Protein AF-S2JIF3-F1 (afdb_monomer_lite)

Radius of gyration: 19.5 Å; chains: 1; bounding box: 26×42×69 Å

Structure (mmCIF, N/CA/C/O backbone):
data_AF-S2JIF3-F1
#
_entry.id   AF-S2JIF3-F1
#
loop_
_atom_site.group_PDB
_atom_site.id
_atom_site.type_symbol
_atom_site.label_atom_id
_atom_site.label_alt_id
_atom_site.label_comp_id
_atom_site.label_asym_id
_atom_site.label_entity_id
_atom_site.label_seq_id
_atom_site.pdbx_PDB_ins_code
_atom_site.Cartn_x
_atom_site.Cartn_y
_atom_site.Cartn_z
_atom_site.occupancy
_atom_site.B_iso_or_equiv
_atom_site.auth_seq_id
_atom_site.auth_comp_id
_atom_site.auth_asym_id
_atom_site.auth_atom_id
_atom_site.pdbx_PDB_model_num
ATOM 1 N N . MET A 1 1 ? -4.558 -34.112 -26.379 1.00 35.72 1 MET A N 1
ATOM 2 C CA . MET A 1 1 ? -5.214 -32.944 -25.751 1.00 35.72 1 MET A CA 1
ATOM 3 C C . MET A 1 1 ? -5.406 -33.250 -24.276 1.00 35.72 1 MET A C 1
ATOM 5 O O . MET A 1 1 ? -6.408 -33.845 -23.903 1.00 35.72 1 MET A O 1
ATOM 9 N N . THR A 1 2 ? -4.415 -32.933 -23.451 1.00 39.28 2 THR A N 1
ATOM 10 C CA . THR A 1 2 ? -4.483 -33.151 -22.001 1.00 39.28 2 THR A CA 1
ATOM 11 C C . THR A 1 2 ? -5.007 -31.866 -21.378 1.00 39.28 2 THR A C 1
ATOM 13 O O . THR A 1 2 ? -4.444 -30.796 -21.594 1.00 39.28 2 THR A O 1
ATOM 16 N N . LYS A 1 3 ? -6.154 -31.954 -20.703 1.00 48.09 3 LYS A N 1
ATOM 17 C CA . LYS A 1 3 ? -6.777 -30.824 -20.015 1.00 48.09 3 LYS A CA 1
ATOM 18 C C . LYS A 1 3 ? -5.953 -30.534 -18.763 1.00 48.09 3 LYS A C 1
ATOM 20 O O . LYS A 1 3 ? -6.028 -31.295 -17.804 1.00 48.09 3 LYS A O 1
ATOM 25 N N . GLU A 1 4 ? -5.162 -29.467 -18.795 1.00 48.00 4 GLU A N 1
ATOM 26 C CA . GLU A 1 4 ? -4.544 -28.898 -17.596 1.00 48.00 4 GLU A CA 1
ATOM 27 C C . GLU A 1 4 ? -5.673 -28.491 -16.641 1.00 48.00 4 GLU A C 1
ATOM 29 O O . GLU A 1 4 ? -6.499 -27.626 -16.952 1.00 48.00 4 GLU A O 1
ATOM 34 N N . ALA A 1 5 ? -5.762 -29.182 -15.506 1.00 51.06 5 ALA A N 1
ATOM 35 C CA . ALA A 1 5 ? -6.684 -28.837 -14.442 1.00 51.06 5 ALA A CA 1
ATOM 36 C C . ALA A 1 5 ? -6.287 -27.461 -13.901 1.00 51.06 5 ALA A C 1
ATOM 38 O O . ALA A 1 5 ? -5.195 -27.280 -13.362 1.00 51.06 5 ALA A O 1
ATOM 39 N N . LYS A 1 6 ? -7.175 -26.481 -14.068 1.00 52.66 6 LYS A N 1
ATOM 40 C CA . LYS A 1 6 ? -7.036 -25.157 -13.472 1.00 52.66 6 LYS A CA 1
ATOM 41 C C . LYS A 1 6 ? -7.070 -25.321 -11.951 1.00 52.66 6 LYS A C 1
ATOM 43 O O . LYS A 1 6 ? -8.127 -25.506 -11.362 1.00 52.66 6 LYS A O 1
ATOM 48 N N . LEU A 1 7 ? -5.892 -25.327 -11.336 1.00 49.28 7 LEU A N 1
ATOM 49 C CA . LEU A 1 7 ? -5.734 -25.246 -9.891 1.00 49.28 7 LEU A CA 1
ATOM 50 C C . LEU A 1 7 ? -6.163 -23.839 -9.463 1.00 49.28 7 LEU A C 1
ATOM 52 O O . LEU A 1 7 ? -5.440 -22.872 -9.694 1.00 49.28 7 LEU A O 1
ATOM 56 N N . ASP A 1 8 ? -7.341 -23.724 -8.852 1.00 56.34 8 ASP A N 1
ATOM 57 C CA . ASP A 1 8 ? -7.885 -22.484 -8.275 1.00 56.34 8 ASP A CA 1
ATOM 58 C C . ASP A 1 8 ? -7.165 -22.091 -6.961 1.00 56.34 8 ASP A C 1
ATOM 60 O O . ASP A 1 8 ? -7.781 -21.716 -5.966 1.00 56.34 8 ASP A O 1
ATOM 64 N N . GLY A 1 9 ? -5.835 -22.197 -6.934 1.00 62.31 9 GLY A N 1
ATOM 65 C CA . GLY A 1 9 ? -5.001 -21.872 -5.782 1.00 62.31 9 GLY A CA 1
ATOM 66 C C . GLY A 1 9 ? -3.648 -21.299 -6.195 1.00 62.31 9 GLY A C 1
ATOM 67 O O . GLY A 1 9 ? -3.083 -21.679 -7.219 1.00 62.31 9 GLY A O 1
ATOM 68 N N . LEU A 1 10 ? -3.120 -20.381 -5.378 1.00 55.75 10 LEU A N 1
ATOM 69 C CA . LEU A 1 10 ? -1.759 -19.860 -5.524 1.00 55.75 10 LEU A CA 1
ATOM 70 C C . LEU A 1 10 ? -0.757 -21.014 -5.359 1.00 55.75 10 LEU A C 1
ATOM 72 O O . LEU A 1 10 ? -0.619 -21.588 -4.281 1.00 55.75 10 LEU A O 1
ATOM 76 N N . SER A 1 11 ? -0.050 -21.353 -6.434 1.00 56.84 11 SER A N 1
ATOM 77 C CA . SER A 1 11 ? 1.053 -22.314 -6.432 1.00 56.84 11 SER A CA 1
ATOM 78 C C . SER A 1 11 ? 2.146 -21.875 -5.454 1.00 56.84 11 SER A C 1
ATOM 80 O O . SER A 1 11 ? 2.441 -20.689 -5.350 1.00 56.84 11 SER A O 1
ATOM 82 N N . MET A 1 12 ? 2.818 -22.814 -4.781 1.00 45.34 12 MET A N 1
ATOM 83 C CA . MET A 1 12 ? 3.924 -22.535 -3.845 1.00 45.34 12 MET A CA 1
ATOM 84 C C . MET A 1 12 ? 5.034 -21.657 -4.470 1.00 45.34 12 MET A C 1
ATOM 86 O O . MET A 1 12 ? 5.644 -20.840 -3.785 1.00 45.34 12 MET A O 1
ATOM 90 N N . LYS A 1 13 ? 5.236 -21.741 -5.796 1.00 49.78 13 LYS A N 1
ATOM 91 C CA . LYS A 1 13 ? 6.138 -20.852 -6.557 1.00 49.78 13 LYS A CA 1
ATOM 92 C C . LYS A 1 13 ? 5.657 -19.394 -6.603 1.00 49.78 13 LYS A C 1
ATOM 94 O O . LYS A 1 13 ? 6.472 -18.482 -6.690 1.00 49.78 13 LYS A O 1
ATOM 99 N N . GLN A 1 14 ? 4.347 -19.167 -6.533 1.00 52.88 14 GLN A N 1
ATOM 100 C CA . GLN A 1 14 ? 3.750 -17.836 -6.432 1.00 52.88 14 GLN A CA 1
ATOM 101 C C . GLN A 1 14 ? 3.875 -17.251 -5.014 1.00 52.88 14 GLN A C 1
ATOM 103 O O . GLN A 1 14 ? 3.926 -16.035 -4.859 1.00 52.88 14 GLN A O 1
ATOM 108 N N . VAL A 1 15 ? 3.973 -18.104 -3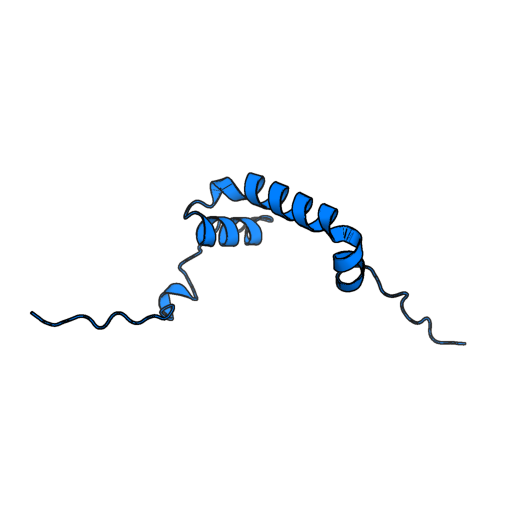.988 1.00 50.91 15 VAL A N 1
ATOM 109 C CA . VAL A 1 15 ? 3.997 -17.692 -2.574 1.00 50.91 15 VAL A CA 1
ATOM 110 C C . VAL A 1 15 ? 5.362 -17.137 -2.138 1.00 50.91 15 VAL A C 1
ATOM 112 O O . VAL A 1 15 ? 5.402 -16.281 -1.263 1.00 50.91 15 VAL A O 1
ATOM 115 N N . VAL A 1 16 ? 6.476 -17.559 -2.758 1.00 48.84 16 VAL A N 1
ATOM 116 C CA . VAL A 1 16 ? 7.839 -17.228 -2.268 1.00 48.84 16 VAL A CA 1
ATOM 117 C C . VAL A 1 16 ? 8.734 -16.517 -3.301 1.00 48.84 16 VAL A C 1
ATOM 119 O O . VAL A 1 16 ? 9.944 -16.437 -3.131 1.00 48.84 16 VAL A O 1
ATOM 122 N N . GLY A 1 17 ? 8.168 -15.964 -4.378 1.00 56.00 17 GLY A N 1
ATOM 123 C CA . GLY A 1 17 ? 8.981 -15.247 -5.378 1.00 56.00 17 GLY A CA 1
ATOM 124 C C . GLY A 1 17 ? 8.235 -14.441 -6.441 1.00 56.00 17 GLY A C 1
ATOM 125 O O . GLY A 1 17 ? 8.875 -13.853 -7.307 1.00 56.00 17 GLY A O 1
ATOM 126 N N . HIS A 1 18 ? 6.898 -14.400 -6.415 1.00 60.94 18 HIS A N 1
ATOM 127 C CA . HIS A 1 18 ? 6.122 -13.706 -7.453 1.00 60.94 18 HIS A CA 1
ATOM 128 C C . HIS A 1 18 ? 6.153 -12.188 -7.302 1.00 60.94 18 HIS A C 1
ATOM 130 O O . HIS A 1 18 ? 6.182 -11.444 -8.279 1.00 60.94 18 HIS A O 1
ATOM 136 N N . PHE A 1 19 ? 6.183 -11.734 -6.053 1.00 61.69 19 PHE A N 1
ATOM 137 C CA . PHE A 1 19 ? 6.341 -10.337 -5.722 1.00 61.69 19 PHE A CA 1
ATOM 138 C C . PHE A 1 19 ? 7.781 -10.165 -5.267 1.00 61.69 19 PHE A C 1
ATOM 140 O O . PHE A 1 19 ? 8.096 -10.391 -4.105 1.00 61.69 19 PHE A O 1
ATOM 147 N N . ASN A 1 20 ? 8.659 -9.824 -6.208 1.00 71.12 20 ASN A N 1
ATOM 148 C CA . ASN A 1 20 ? 10.027 -9.400 -5.926 1.00 71.12 20 ASN A CA 1
ATOM 149 C C . ASN A 1 20 ? 10.074 -7.861 -5.975 1.00 71.12 20 ASN A C 1
ATOM 151 O O . ASN A 1 20 ? 10.565 -7.299 -6.960 1.00 71.12 20 ASN A O 1
ATOM 155 N N . PRO A 1 21 ? 9.445 -7.152 -5.010 1.00 76.50 21 PRO A N 1
ATOM 156 C CA . PRO A 1 21 ? 9.528 -5.702 -4.979 1.00 76.50 21 PRO A CA 1
ATOM 157 C C . PRO A 1 21 ? 10.979 -5.285 -4.753 1.00 76.50 21 PRO A C 1
ATOM 159 O O . PRO A 1 21 ? 11.764 -6.020 -4.153 1.00 76.50 21 PRO A O 1
ATOM 162 N N . LEU A 1 22 ? 11.319 -4.067 -5.166 1.00 82.75 22 LEU A N 1
ATOM 163 C CA . LEU A 1 22 ? 12.594 -3.478 -4.765 1.00 82.75 22 LEU A CA 1
ATOM 164 C C . LEU A 1 22 ? 12.734 -3.526 -3.226 1.00 82.75 22 LEU A C 1
ATOM 166 O O . LEU A 1 22 ? 11.776 -3.160 -2.532 1.00 82.75 22 LEU A O 1
ATOM 170 N N . PRO A 1 23 ? 13.888 -3.973 -2.689 1.00 83.62 23 PRO A N 1
ATOM 171 C CA . PRO A 1 23 ? 14.122 -4.119 -1.253 1.00 83.62 23 PRO A CA 1
ATOM 172 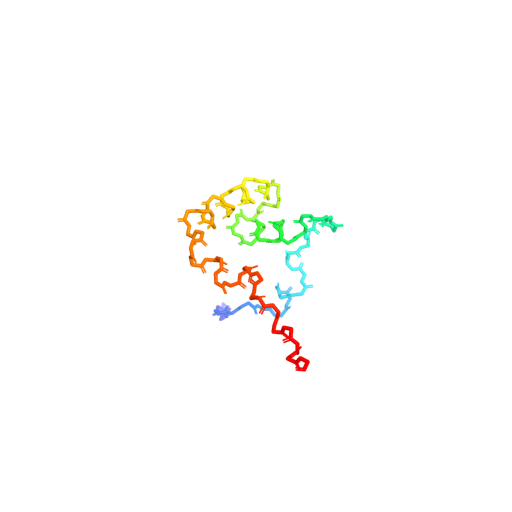C C . PRO A 1 23 ? 14.419 -2.754 -0.612 1.00 83.62 23 PRO A C 1
ATOM 174 O O . PRO A 1 23 ? 15.507 -2.507 -0.102 1.00 83.62 23 PRO A O 1
ATOM 177 N N . ASP A 1 24 ? 13.453 -1.843 -0.688 1.00 90.06 24 ASP A N 1
ATOM 178 C CA . ASP A 1 24 ? 13.498 -0.518 -0.078 1.00 90.06 24 ASP A CA 1
ATOM 179 C C . ASP A 1 24 ? 12.484 -0.393 1.068 1.00 90.06 24 ASP A C 1
ATOM 181 O O . ASP A 1 24 ? 11.697 -1.298 1.347 1.00 90.06 24 ASP A O 1
ATOM 185 N N . GLU A 1 25 ? 12.457 0.764 1.726 1.00 90.69 25 GLU A N 1
ATOM 186 C CA . GLU A 1 25 ? 11.519 1.060 2.821 1.00 90.69 25 GLU A CA 1
ATOM 187 C C . GLU A 1 25 ? 10.037 1.053 2.392 1.00 90.69 25 GLU A C 1
ATOM 189 O O . GLU A 1 25 ? 9.134 1.152 3.222 1.00 90.69 25 GLU A O 1
ATOM 194 N N . ASN A 1 26 ? 9.752 0.948 1.090 1.00 93.06 26 ASN A N 1
ATOM 195 C CA . ASN A 1 26 ? 8.405 0.851 0.542 1.00 93.06 26 ASN A CA 1
ATOM 196 C C . ASN A 1 26 ? 8.080 -0.561 0.030 1.00 93.06 26 ASN A C 1
ATOM 198 O O . ASN A 1 26 ? 7.025 -0.729 -0.591 1.00 93.06 26 ASN A O 1
ATOM 202 N N . CYS A 1 27 ? 8.921 -1.568 0.297 1.00 90.50 27 CYS A N 1
ATOM 203 C CA . CYS A 1 27 ? 8.786 -2.931 -0.223 1.00 90.50 27 CYS A CA 1
ATOM 204 C C . CYS A 1 27 ? 7.393 -3.536 0.026 1.00 90.50 27 CYS A C 1
ATOM 206 O O . CYS A 1 27 ? 6.830 -4.151 -0.876 1.00 90.50 27 CYS A O 1
ATOM 208 N N . GLY A 1 28 ? 6.773 -3.270 1.181 1.00 90.00 28 GLY A N 1
ATOM 209 C CA . GLY A 1 28 ? 5.407 -3.712 1.483 1.00 90.00 28 GLY A CA 1
ATOM 210 C C . GLY A 1 28 ? 4.349 -3.098 0.556 1.00 90.00 28 GLY A C 1
ATOM 211 O O . GLY A 1 28 ? 3.515 -3.811 -0.001 1.00 90.00 28 GLY A O 1
ATOM 212 N N . PHE A 1 29 ? 4.409 -1.784 0.311 1.00 94.00 29 PHE A N 1
ATOM 213 C CA . PHE A 1 29 ? 3.502 -1.120 -0.636 1.00 94.00 29 PHE A CA 1
ATOM 214 C C . PHE A 1 29 ? 3.805 -1.494 -2.087 1.00 94.00 29 PHE A C 1
ATOM 216 O O . PHE A 1 29 ? 2.886 -1.553 -2.900 1.00 94.00 29 PHE A O 1
ATOM 223 N N . ARG A 1 30 ? 5.069 -1.760 -2.427 1.00 92.06 30 ARG A N 1
ATOM 224 C CA . ARG A 1 30 ? 5.470 -2.252 -3.751 1.00 92.06 30 ARG A CA 1
ATOM 225 C C . ARG A 1 30 ? 4.945 -3.655 -4.012 1.00 92.06 30 ARG A C 1
ATOM 227 O O . ARG A 1 30 ? 4.380 -3.874 -5.077 1.00 92.06 30 ARG A O 1
ATOM 234 N N . ALA A 1 31 ? 5.067 -4.563 -3.044 1.00 91.12 31 ALA A N 1
ATOM 235 C CA . ALA A 1 31 ? 4.505 -5.907 -3.128 1.00 91.12 31 ALA A CA 1
ATOM 236 C C . ALA A 1 31 ? 2.988 -5.8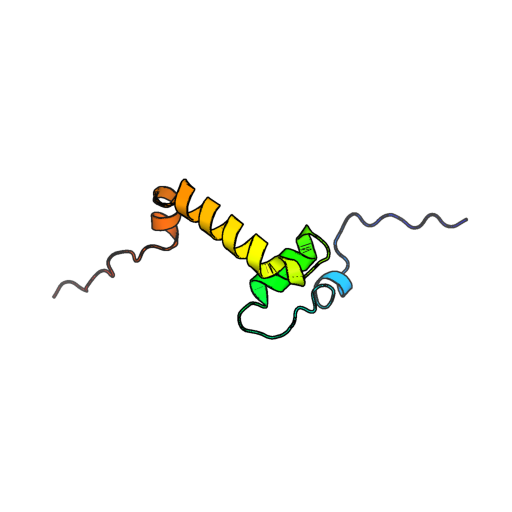44 -3.308 1.00 91.12 31 ALA A C 1
ATOM 238 O O . ALA A 1 31 ? 2.446 -6.466 -4.216 1.00 91.12 31 ALA A O 1
ATOM 239 N N . LEU A 1 32 ? 2.310 -5.021 -2.503 1.00 90.88 32 LEU A N 1
ATOM 240 C CA . LEU A 1 32 ? 0.865 -4.848 -2.600 1.00 90.88 32 LEU A CA 1
ATOM 241 C C . LEU A 1 32 ? 0.440 -4.231 -3.942 1.00 90.88 32 LEU A C 1
ATOM 243 O O . LEU A 1 32 ? -0.532 -4.673 -4.543 1.00 90.88 32 LEU A O 1
ATOM 247 N N . SER A 1 33 ? 1.180 -3.240 -4.439 1.00 92.06 33 SER A N 1
ATOM 248 C CA . SER A 1 33 ? 0.927 -2.627 -5.746 1.00 92.06 33 SER A CA 1
ATOM 249 C C . SER A 1 33 ? 1.107 -3.637 -6.874 1.00 92.06 33 SER A C 1
ATOM 251 O O . SER A 1 33 ? 0.239 -3.773 -7.728 1.00 92.06 33 SER A O 1
ATOM 253 N N . LEU A 1 34 ? 2.186 -4.417 -6.835 1.00 89.38 34 LEU A N 1
ATOM 254 C CA . LEU A 1 34 ? 2.438 -5.484 -7.795 1.00 89.38 34 LEU A CA 1
ATOM 255 C C . LEU A 1 34 ? 1.343 -6.566 -7.743 1.00 89.38 34 LEU A C 1
ATOM 257 O O . LEU A 1 34 ? 0.921 -7.041 -8.790 1.00 89.38 34 LEU A O 1
ATOM 261 N N . ALA A 1 35 ? 0.825 -6.900 -6.558 1.00 87.06 35 ALA A N 1
ATOM 262 C CA . ALA A 1 35 ? -0.252 -7.877 -6.384 1.00 87.06 35 ALA A CA 1
ATOM 263 C C . ALA A 1 35 ? -1.614 -7.407 -6.904 1.00 87.06 35 ALA A C 1
ATOM 265 O O . ALA A 1 35 ? -2.367 -8.209 -7.448 1.00 87.06 35 ALA A O 1
ATOM 266 N N . ILE A 1 36 ? -1.938 -6.122 -6.743 1.00 87.69 36 ILE A N 1
ATOM 267 C CA . ILE A 1 36 ? -3.240 -5.575 -7.145 1.00 87.69 36 ILE A CA 1
ATOM 268 C C . ILE A 1 36 ? -3.238 -5.156 -8.617 1.00 87.69 36 ILE A C 1
ATOM 270 O O . ILE A 1 36 ? -4.226 -5.366 -9.315 1.00 87.69 36 ILE A O 1
ATOM 274 N N . THR A 1 37 ? -2.161 -4.520 -9.081 1.00 87.56 37 THR A N 1
ATOM 275 C CA . THR A 1 37 ? -2.131 -3.846 -10.388 1.00 87.56 37 THR A CA 1
ATOM 276 C C . THR A 1 37 ? -1.098 -4.413 -11.352 1.00 87.56 37 THR A C 1
ATOM 278 O O . THR A 1 37 ? -1.048 -3.982 -12.501 1.00 87.56 37 THR A O 1
ATOM 281 N N . GLY A 1 38 ? -0.251 -5.349 -10.915 1.00 87.81 38 GLY A N 1
ATOM 282 C CA . GLY A 1 38 ? 0.871 -5.832 -11.722 1.00 87.81 38 GLY A CA 1
ATOM 283 C C . GLY A 1 38 ? 1.988 -4.799 -11.900 1.00 87.81 38 GLY A C 1
ATOM 284 O O . GLY A 1 38 ? 2.934 -5.058 -12.638 1.00 87.81 38 GLY A O 1
ATOM 285 N N . ASN A 1 39 ? 1.922 -3.642 -11.226 1.00 89.31 39 ASN A N 1
ATOM 286 C CA . ASN A 1 39 ? 2.921 -2.585 -11.348 1.00 89.31 39 ASN A CA 1
ATOM 287 C C . ASN A 1 39 ? 3.365 -2.058 -9.974 1.00 89.31 39 ASN A C 1
ATOM 289 O O . ASN A 1 39 ? 2.629 -1.345 -9.288 1.00 89.31 39 ASN A O 1
ATOM 293 N N . GLN A 1 40 ? 4.611 -2.354 -9.590 1.00 92.62 40 GLN A N 1
ATOM 294 C CA . GLN A 1 40 ? 5.196 -1.891 -8.326 1.00 92.62 40 GLN A CA 1
ATOM 295 C C . GLN A 1 40 ? 5.484 -0.379 -8.274 1.00 92.62 40 GLN A C 1
ATOM 297 O O . GLN A 1 40 ? 5.650 0.170 -7.187 1.00 92.62 40 GLN A O 1
ATOM 302 N N . GLU A 1 41 ? 5.538 0.321 -9.410 1.00 93.69 41 GLU A N 1
ATOM 303 C CA . GLU A 1 41 ? 5.787 1.770 -9.471 1.00 93.69 41 GLU A CA 1
ATOM 304 C C . GLU A 1 41 ? 4.596 2.584 -8.952 1.00 93.69 41 GLU A C 1
ATOM 306 O O . GLU A 1 41 ? 4.757 3.704 -8.465 1.00 93.69 41 GLU A O 1
ATOM 311 N N . GLN A 1 42 ? 3.399 1.993 -8.951 1.00 94.75 42 GLN A N 1
ATOM 312 C CA . GLN A 1 42 ? 2.188 2.622 -8.422 1.00 94.75 42 GLN A CA 1
ATOM 313 C C . GLN A 1 42 ? 2.129 2.641 -6.882 1.00 94.75 42 GLN A C 1
ATOM 315 O O . GLN A 1 42 ? 1.172 3.173 -6.310 1.00 94.75 42 GLN A O 1
ATOM 320 N N . HIS A 1 43 ? 3.167 2.151 -6.190 1.00 94.56 43 HIS A N 1
ATOM 321 C CA . HIS A 1 43 ? 3.217 2.071 -4.727 1.00 94.56 43 HIS A CA 1
ATOM 322 C C . HIS A 1 43 ? 2.950 3.414 -4.021 1.00 94.56 43 HIS A C 1
ATOM 324 O O . HIS A 1 43 ? 2.321 3.428 -2.964 1.00 94.56 43 HIS A O 1
ATOM 330 N N . LYS A 1 44 ? 3.375 4.553 -4.595 1.00 96.25 44 LYS A N 1
ATOM 331 C CA . LYS A 1 44 ? 3.132 5.891 -4.017 1.00 96.25 44 LYS A CA 1
ATOM 332 C C . LYS A 1 44 ? 1.650 6.258 -4.033 1.00 96.25 44 LYS A C 1
ATOM 334 O O . LYS A 1 44 ? 1.115 6.708 -3.021 1.00 96.25 44 LYS A O 1
ATOM 339 N N . LEU A 1 45 ? 0.984 6.032 -5.167 1.00 95.94 45 LEU A N 1
ATOM 340 C CA . LEU A 1 45 ? -0.450 6.278 -5.315 1.00 95.94 45 LEU A CA 1
ATOM 341 C C . LEU A 1 45 ? -1.250 5.348 -4.401 1.00 95.94 45 LEU A C 1
ATOM 343 O O . LEU A 1 45 ? -2.174 5.793 -3.721 1.00 95.94 45 LEU A O 1
ATOM 347 N N . LEU A 1 46 ? -0.866 4.071 -4.349 1.00 95.62 46 LEU A N 1
ATOM 348 C CA . LEU A 1 46 ? -1.484 3.096 -3.460 1.00 95.62 46 LEU A CA 1
ATOM 349 C C . LEU A 1 46 ? -1.347 3.513 -1.991 1.00 95.62 46 LEU A C 1
ATOM 351 O O . LEU A 1 46 ? -2.350 3.567 -1.284 1.00 95.62 46 LEU A O 1
ATOM 355 N N . LYS A 1 47 ? -0.139 3.884 -1.549 1.00 95.44 47 LYS A N 1
ATOM 356 C CA . LYS A 1 47 ? 0.127 4.382 -0.191 1.00 95.44 47 LYS A CA 1
ATOM 357 C C . LYS A 1 47 ? -0.766 5.575 0.154 1.00 95.44 47 LYS A C 1
ATOM 359 O O . LYS A 1 47 ? -1.406 5.568 1.202 1.00 95.44 47 LYS A O 1
ATOM 364 N N . ALA A 1 48 ? -0.873 6.559 -0.742 1.00 96.56 48 ALA A N 1
ATOM 365 C CA . ALA A 1 48 ? -1.733 7.724 -0.539 1.00 96.56 48 ALA A CA 1
ATOM 366 C C . ALA A 1 48 ? -3.216 7.337 -0.382 1.00 96.56 48 ALA A C 1
ATOM 368 O O . ALA A 1 48 ? -3.887 7.812 0.535 1.00 96.56 48 ALA A O 1
ATOM 369 N N . LYS A 1 49 ? -3.724 6.430 -1.228 1.00 95.88 49 LYS A N 1
ATOM 370 C CA . LYS A 1 49 ? -5.112 5.945 -1.145 1.00 95.88 49 LYS A CA 1
ATOM 371 C C . LYS A 1 49 ? -5.383 5.153 0.133 1.00 95.88 49 LYS A C 1
ATOM 373 O O . LYS A 1 49 ? -6.428 5.349 0.748 1.00 95.88 49 LYS A O 1
ATOM 378 N N . VAL A 1 50 ? -4.449 4.294 0.547 1.00 93.44 50 VAL A N 1
ATOM 379 C CA . VAL A 1 50 ? -4.550 3.535 1.801 1.00 93.44 50 VAL A CA 1
ATOM 380 C C . VA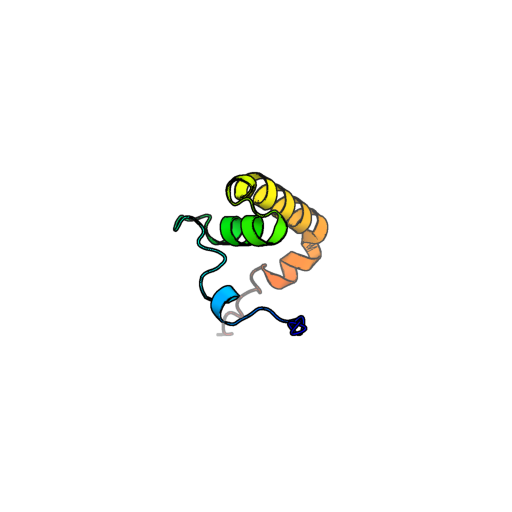L A 1 50 ? -4.628 4.492 2.987 1.00 93.44 50 VAL A C 1
ATOM 382 O O . VAL A 1 50 ? -5.566 4.394 3.771 1.00 93.44 50 VAL A O 1
ATOM 385 N N . ILE A 1 51 ? -3.724 5.472 3.077 1.00 93.50 51 ILE A N 1
ATOM 386 C CA . ILE A 1 51 ? -3.742 6.481 4.149 1.00 93.50 51 ILE A CA 1
ATOM 387 C C . ILE A 1 51 ? -5.070 7.248 4.160 1.00 93.50 51 ILE A C 1
ATOM 389 O O . ILE A 1 51 ? -5.669 7.418 5.218 1.00 93.50 51 ILE A O 1
ATOM 393 N N . ALA A 1 52 ? -5.579 7.660 2.996 1.00 95.56 52 ALA A N 1
ATOM 394 C CA . ALA A 1 52 ? -6.862 8.354 2.907 1.00 95.56 52 ALA A CA 1
ATOM 395 C C . ALA A 1 52 ? -8.032 7.501 3.436 1.00 95.56 52 ALA A C 1
ATOM 397 O O . ALA A 1 52 ? -8.895 8.010 4.151 1.00 95.56 52 ALA A O 1
ATOM 398 N N . ILE A 1 53 ? -8.054 6.199 3.130 1.00 92.88 53 ILE A N 1
ATOM 399 C CA . ILE A 1 53 ? -9.070 5.264 3.641 1.00 92.88 53 ILE A CA 1
ATOM 400 C C . ILE A 1 53 ? -8.942 5.085 5.156 1.00 92.88 53 ILE A C 1
ATOM 402 O O . ILE A 1 53 ? -9.957 5.131 5.856 1.00 92.88 53 ILE A O 1
ATOM 406 N N . LEU A 1 54 ? -7.719 4.902 5.661 1.00 90.38 54 LEU A N 1
ATOM 407 C CA . LEU A 1 54 ? -7.457 4.753 7.093 1.00 90.38 54 LEU A CA 1
ATOM 408 C C . LEU A 1 54 ? -7.902 6.001 7.860 1.00 90.38 54 LEU A C 1
ATOM 410 O O . LEU A 1 54 ? -8.640 5.882 8.832 1.00 90.38 54 LEU A O 1
ATOM 414 N N . ASN A 1 55 ? -7.568 7.192 7.360 1.00 90.12 55 ASN A N 1
ATOM 415 C CA . ASN A 1 55 ? -7.986 8.462 7.953 1.00 90.12 55 ASN A CA 1
ATOM 416 C C . ASN A 1 55 ? -9.507 8.659 7.894 1.00 90.12 55 ASN A C 1
ATOM 418 O O . ASN A 1 55 ? -10.109 9.142 8.850 1.00 90.12 55 ASN A O 1
ATOM 422 N N . LYS A 1 56 ? -10.167 8.239 6.809 1.00 93.31 56 LYS A N 1
ATOM 423 C CA . LYS A 1 56 ? -11.635 8.283 6.720 1.00 93.31 56 LYS A CA 1
ATOM 424 C C . LYS A 1 56 ? -12.302 7.389 7.771 1.00 93.31 56 LYS A C 1
ATOM 426 O O . LYS A 1 56 ? -13.391 7.703 8.238 1.00 93.31 56 LYS A O 1
ATOM 431 N N . LYS A 1 57 ? -11.656 6.282 8.143 1.00 90.81 57 LYS A N 1
ATOM 432 C CA . LYS A 1 57 ? -12.111 5.341 9.177 1.00 90.81 57 LYS A CA 1
ATOM 433 C C . LYS A 1 57 ? -11.291 5.457 10.468 1.00 90.81 57 LYS A C 1
ATOM 435 O O . LYS A 1 57 ? -11.163 4.475 11.197 1.00 90.81 57 LYS A O 1
ATOM 440 N N . ASN A 1 58 ? -10.753 6.646 10.754 1.00 83.56 58 ASN A N 1
ATOM 441 C CA . ASN A 1 58 ? -9.770 6.849 11.819 1.00 83.56 58 ASN A CA 1
ATOM 442 C C . ASN A 1 58 ? -10.259 6.349 13.185 1.00 83.56 58 ASN A C 1
ATOM 444 O O . ASN A 1 58 ? -9.510 5.680 13.877 1.00 83.56 58 ASN A O 1
ATOM 448 N N . VAL A 1 59 ? -11.530 6.574 13.540 1.00 84.62 59 VAL A N 1
ATOM 449 C CA . VAL A 1 59 ? -12.094 6.118 14.827 1.00 84.62 59 VAL A CA 1
ATOM 450 C C . VAL A 1 59 ? -11.968 4.600 15.011 1.00 84.62 59 VAL A C 1
ATOM 452 O O . VAL A 1 59 ? -11.572 4.141 16.075 1.00 84.62 59 VAL A O 1
ATOM 455 N N . PHE A 1 60 ? -12.250 3.818 13.965 1.00 86.75 60 PHE A N 1
ATOM 456 C CA . PHE A 1 60 ? -12.112 2.360 14.006 1.00 86.75 60 PHE A CA 1
ATOM 457 C C . PHE A 1 60 ? -10.640 1.946 14.098 1.00 86.75 60 PHE A C 1
ATOM 459 O O . PHE A 1 60 ? -10.260 1.123 14.925 1.00 86.75 60 PHE A O 1
ATOM 466 N N . TYR A 1 61 ? -9.783 2.545 13.271 1.00 85.19 61 TYR A N 1
ATOM 467 C CA . TYR A 1 61 ? -8.369 2.172 13.227 1.00 85.19 61 TYR A CA 1
ATOM 468 C C . TYR A 1 61 ? -7.556 2.689 14.421 1.00 85.19 61 TYR A C 1
ATOM 470 O O . TYR A 1 61 ? -6.544 2.082 14.755 1.00 85.19 61 TYR A O 1
ATOM 478 N N . GLN A 1 62 ? -8.012 3.725 15.127 1.00 83.62 62 GLN A N 1
ATOM 479 C CA . GLN A 1 62 ? -7.447 4.144 16.413 1.00 83.62 62 GLN A CA 1
ATOM 480 C C . GLN A 1 62 ? -7.598 3.070 17.489 1.00 83.62 62 GLN A C 1
ATOM 482 O O . GLN A 1 62 ? -6.738 2.975 18.352 1.00 83.62 62 GLN A O 1
ATOM 487 N N . GLN A 1 63 ? -8.629 2.227 17.428 1.00 82.25 63 GLN A N 1
ATOM 488 C CA . GLN A 1 63 ? -8.767 1.106 18.364 1.00 82.25 63 GLN A CA 1
ATOM 489 C C . GLN A 1 63 ? -7.743 -0.006 18.096 1.00 82.25 63 GLN A C 1
ATOM 491 O O . GLN A 1 63 ? -7.414 -0.768 18.997 1.00 82.25 63 GLN A O 1
ATOM 496 N N . ILE A 1 64 ? -7.252 -0.104 16.857 1.00 83.06 64 ILE A N 1
ATOM 497 C CA . ILE A 1 64 ? -6.313 -1.144 16.417 1.00 83.06 64 ILE A CA 1
ATOM 498 C C . ILE A 1 64 ? -4.862 -0.670 16.563 1.00 83.06 64 ILE A C 1
ATOM 500 O O . ILE A 1 64 ? -4.004 -1.435 16.993 1.00 83.06 64 ILE A O 1
ATOM 504 N N . PHE A 1 65 ? -4.584 0.582 16.187 1.00 80.69 65 PHE A N 1
ATOM 505 C CA . PHE A 1 65 ? -3.229 1.142 16.121 1.00 80.69 65 PHE A CA 1
ATOM 506 C C . PHE A 1 65 ? -2.935 2.199 17.186 1.00 80.69 65 PHE A C 1
ATOM 508 O O . PHE A 1 65 ? -1.781 2.587 17.354 1.00 80.69 65 PHE A O 1
ATOM 515 N N . GLY A 1 66 ? -3.955 2.715 17.869 1.00 74.38 66 GLY A N 1
ATOM 516 C CA . GLY A 1 66 ? -3.749 3.623 18.988 1.00 74.38 66 GLY A CA 1
ATOM 517 C C . GLY A 1 66 ? -3.121 2.870 20.152 1.00 74.38 66 GLY A C 1
ATOM 518 O O . GLY A 1 66 ? -3.483 1.730 20.437 1.00 74.38 66 GLY A O 1
ATOM 519 N N . SER A 1 67 ? -2.177 3.511 20.838 1.00 65.25 67 SER A N 1
ATOM 520 C CA . SER A 1 67 ? -1.690 2.989 22.108 1.00 65.25 67 SER A CA 1
ATOM 521 C C . SER A 1 67 ? -2.870 2.869 23.067 1.00 65.25 67 SER A C 1
ATOM 523 O O . SER A 1 67 ? -3.457 3.878 23.461 1.00 65.25 67 SER A O 1
ATOM 525 N N . PHE A 1 68 ? -3.182 1.645 23.494 1.00 60.66 68 PHE A N 1
ATOM 526 C CA . PHE A 1 68 ? -3.849 1.469 24.776 1.00 60.66 68 PHE A CA 1
ATOM 527 C C . PHE A 1 68 ? -3.004 2.211 25.821 1.00 60.66 68 PHE A C 1
ATOM 529 O O . PHE A 1 68 ? -1.770 2.141 25.741 1.00 60.66 68 PHE A O 1
ATOM 536 N N . PRO A 1 69 ? -3.600 2.947 26.777 1.00 60.78 69 PRO A N 1
ATOM 537 C CA . PRO A 1 69 ? -2.827 3.413 27.913 1.00 60.78 69 PRO A CA 1
ATOM 538 C C . PRO A 1 69 ? -2.187 2.170 28.525 1.00 60.78 69 PRO A C 1
ATOM 540 O O . PRO A 1 69 ? -2.890 1.285 29.011 1.00 60.78 69 PRO A O 1
ATOM 543 N N . SER A 1 70 ? -0.858 2.071 28.407 1.00 61.25 70 SER A N 1
ATOM 544 C CA . SER A 1 70 ? -0.084 1.045 29.089 1.00 61.25 70 SER A CA 1
ATOM 545 C C . SER A 1 70 ? -0.526 1.109 30.538 1.00 61.25 70 SER A C 1
ATOM 547 O O . SER A 1 70 ? -0.433 2.173 31.160 1.00 61.25 70 SER A O 1
ATOM 549 N N . SER A 1 71 ? -1.113 0.020 31.028 1.00 60.97 71 SER A N 1
ATOM 550 C CA . SER A 1 71 ? -1.481 -0.130 32.424 1.00 60.97 71 SER A CA 1
ATOM 551 C C . SER A 1 71 ? -0.201 0.057 33.224 1.00 60.97 71 SER A C 1
ATOM 553 O O . SER A 1 71 ? 0.586 -0.878 33.370 1.00 60.97 71 SER A O 1
ATOM 555 N N . LYS A 1 72 ? 0.051 1.290 33.682 1.00 59.75 72 LYS A N 1
ATOM 556 C CA . LYS A 1 72 ? 1.068 1.545 34.695 1.00 59.75 72 LYS A CA 1
ATOM 557 C C . LYS A 1 72 ? 0.741 0.583 35.835 1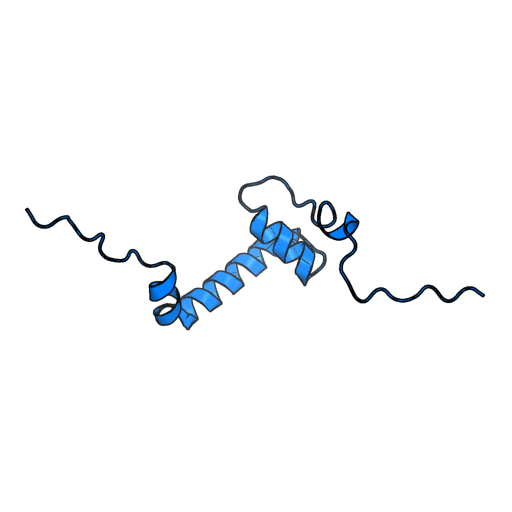.00 59.75 72 LYS A C 1
ATOM 559 O O . LYS A 1 72 ? -0.415 0.578 36.267 1.00 59.75 72 LYS A O 1
ATOM 564 N N . PRO A 1 73 ? 1.688 -0.254 36.283 1.00 59.81 73 PRO A N 1
ATOM 565 C CA . PRO A 1 73 ? 1.437 -1.078 37.449 1.00 59.81 73 PRO A CA 1
ATOM 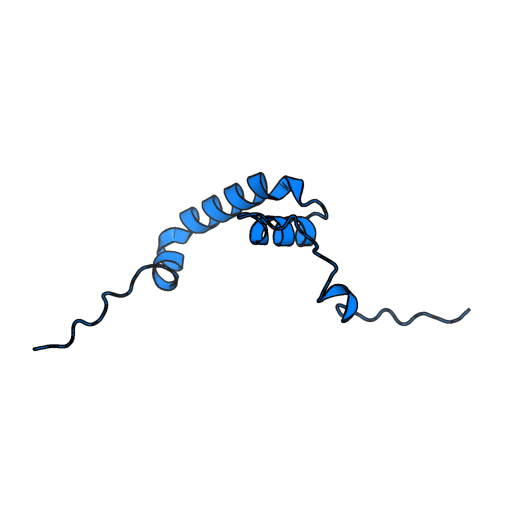566 C C . PRO A 1 73 ? 1.082 -0.131 38.596 1.00 59.81 73 PRO A C 1
ATOM 568 O O . PRO A 1 73 ? 1.771 0.867 38.815 1.00 59.81 73 PRO A O 1
ATOM 571 N N . SER A 1 74 ? -0.048 -0.396 39.250 1.00 64.00 74 SER A N 1
ATOM 572 C CA . SER A 1 74 ? -0.433 0.317 40.465 1.00 64.00 74 SER A CA 1
ATOM 573 C C . SER A 1 74 ? 0.684 0.105 41.490 1.00 64.00 74 SER A C 1
ATOM 575 O O . SER A 1 74 ? 1.023 -1.046 41.769 1.00 64.00 74 SER A O 1
ATOM 577 N N . SER A 1 75 ? 1.295 1.197 41.964 1.00 60.97 75 SER A N 1
ATOM 578 C CA . SER A 1 75 ? 2.192 1.180 43.129 1.00 60.97 75 SER A CA 1
ATOM 579 C C . SER A 1 75 ? 1.436 0.835 44.401 1.00 60.97 75 SER A C 1
ATOM 581 O O . SER A 1 75 ? 0.246 1.215 44.492 1.00 60.97 75 SER A O 1
#

Organism: Mucor circinelloides f. circinelloides (strain 1006PhL) (NCBI:txid1220926)

Sequence (75 aa):
MTKEAKLDGLSMKQVVGHFNPLPDENCGFRALSLAITGNQEQHKLLKAKVIAILNKKNVFYQQIFGSFPSSKPSS

pLDDT: mean 76.37, std 17.83, range [35.72, 96.56]

Secondary structure (DSSP, 8-state):
--------S--HHHHTTS----SSTTHHHHHHHHHHHS-GGGHHHHHHHHHHHHHHTHHHHHHHHSPP---PPP-

Foldseek 3Di:
DDDDPPPPDQDPCCVPPVQPFDPDPLSVLLSVCCVPPVGSVCSVVSVVVVVVVCVVVVVVCCVVPPDDPPPPPDD